Protein AF-A0AAV8Y8K2-F1 (afdb_monomer)

Radius of gyration: 22.89 Å; Cα contacts (8 Å, |Δi|>4): 13; chains: 1; bounding box: 54×21×61 Å

Organism: NCBI:txid1265417

Secondary structure (DSSP, 8-state):
--HHHHHHHHHHHHHHHHHHSSS-STTTTSTTGGGTT-HHHHHHHHHHHHHHHHHHHHHHHHHHHHT-

Mean predicted aligned error: 11.11 Å

Structure (mmCIF, N/CA/C/O backbone):
data_AF-A0AAV8Y8K2-F1
#
_entry.id   AF-A0AAV8Y8K2-F1
#
loop_
_atom_site.group_PDB
_atom_site.id
_atom_site.type_symbol
_atom_site.label_atom_id
_atom_site.label_alt_id
_atom_site.label_comp_id
_atom_site.label_asym_id
_atom_site.label_entity_id
_atom_site.label_seq_id
_atom_site.pdbx_PDB_ins_code
_atom_site.Cartn_x
_atom_site.Cartn_y
_atom_site.Cartn_z
_atom_site.occupancy
_atom_site.B_iso_or_equiv
_atom_site.auth_seq_id
_atom_site.auth_comp_id
_atom_site.auth_asym_id
_atom_site.auth_atom_id
_atom_site.pdbx_PDB_model_num
ATOM 1 N N . MET A 1 1 ? 30.225 9.133 -37.650 1.00 50.81 1 MET A N 1
ATOM 2 C CA . MET A 1 1 ? 28.748 9.043 -37.771 1.00 50.81 1 MET A CA 1
ATOM 3 C C . MET A 1 1 ? 28.171 7.627 -37.569 1.00 50.81 1 MET A C 1
ATOM 5 O O . MET A 1 1 ? 26.973 7.524 -37.364 1.00 50.81 1 MET A O 1
ATOM 9 N N . PHE A 1 2 ? 28.978 6.551 -37.537 1.00 57.38 2 PHE A N 1
ATOM 10 C CA . PHE A 1 2 ? 28.496 5.155 -37.432 1.00 57.38 2 PHE A CA 1
ATOM 11 C C . PHE A 1 2 ? 28.214 4.622 -36.007 1.00 57.38 2 PHE A C 1
ATOM 13 O O . PHE A 1 2 ? 27.430 3.693 -35.846 1.00 57.38 2 PHE A O 1
ATOM 20 N N . VAL A 1 3 ? 28.781 5.222 -34.951 1.00 58.84 3 VAL A N 1
ATOM 21 C CA . VAL A 1 3 ? 28.622 4.742 -33.554 1.00 58.84 3 VAL A CA 1
ATOM 22 C C . VAL A 1 3 ? 27.185 4.912 -33.020 1.00 58.84 3 VAL A C 1
ATOM 24 O O . VAL A 1 3 ? 26.727 4.127 -32.189 1.00 58.84 3 VAL A O 1
ATOM 27 N N . LYS A 1 4 ? 26.429 5.892 -33.540 1.00 57.84 4 LYS A N 1
ATOM 28 C CA . LYS A 1 4 ? 25.022 6.129 -33.161 1.00 57.84 4 LYS A CA 1
ATOM 29 C C . LYS A 1 4 ? 24.047 5.082 -33.729 1.00 57.84 4 LYS A C 1
ATOM 31 O O . LYS A 1 4 ? 23.013 4.836 -33.113 1.00 57.84 4 LYS A O 1
ATOM 36 N N . SER A 1 5 ? 24.375 4.422 -34.848 1.00 60.94 5 SER A N 1
ATOM 37 C CA . SER A 1 5 ? 23.518 3.363 -35.416 1.00 60.94 5 SER A CA 1
ATOM 38 C C . SER A 1 5 ? 23.489 2.109 -34.542 1.00 60.94 5 SER A C 1
ATOM 40 O O . SER A 1 5 ? 22.431 1.509 -34.375 1.00 60.94 5 SER A O 1
ATOM 42 N N . GLY A 1 6 ? 24.615 1.745 -33.916 1.00 69.94 6 GLY A N 1
ATOM 43 C CA . GLY A 1 6 ? 24.678 0.583 -33.020 1.00 69.94 6 GLY A CA 1
ATOM 44 C C . GLY A 1 6 ? 23.846 0.761 -31.745 1.00 69.94 6 GLY A C 1
ATOM 45 O O . GLY A 1 6 ? 23.181 -0.169 -31.292 1.00 69.94 6 GLY A O 1
ATOM 46 N N . THR A 1 7 ? 23.817 1.976 -31.192 1.00 71.00 7 THR A N 1
ATOM 47 C CA . THR A 1 7 ? 22.984 2.311 -30.024 1.00 71.00 7 THR A CA 1
ATOM 48 C C . THR A 1 7 ? 21.499 2.389 -30.375 1.00 71.00 7 THR A C 1
ATOM 50 O O . THR A 1 7 ? 20.678 1.897 -29.604 1.00 71.00 7 THR A O 1
ATOM 53 N N . LEU A 1 8 ? 21.137 2.916 -31.549 1.00 75.44 8 LEU A N 1
ATOM 54 C CA . LEU A 1 8 ? 19.751 2.894 -32.035 1.00 75.44 8 LEU A CA 1
ATOM 55 C C . LEU A 1 8 ? 19.232 1.468 -32.253 1.00 75.44 8 LEU A C 1
ATOM 57 O O . LEU A 1 8 ? 18.150 1.140 -31.769 1.00 75.44 8 LEU A O 1
ATOM 61 N N . LEU A 1 9 ? 20.014 0.604 -32.904 1.00 74.38 9 LEU A N 1
ATOM 62 C CA . LEU A 1 9 ? 19.646 -0.801 -33.118 1.00 74.38 9 LEU A CA 1
ATOM 63 C C . LEU A 1 9 ? 19.499 -1.564 -31.798 1.00 74.38 9 LEU A C 1
ATOM 65 O O . LEU A 1 9 ? 18.527 -2.298 -31.615 1.00 74.38 9 LEU A O 1
ATOM 69 N N . ARG A 1 10 ? 20.407 -1.333 -30.842 1.00 72.56 10 ARG A N 1
ATOM 70 C CA . ARG A 1 10 ? 20.313 -1.914 -29.496 1.00 72.56 10 ARG A CA 1
ATOM 71 C C . ARG A 1 10 ? 19.051 -1.449 -28.766 1.00 72.56 10 ARG A C 1
ATOM 73 O O . ARG A 1 10 ? 18.373 -2.267 -28.152 1.00 72.56 10 ARG A O 1
ATOM 80 N N . ASN A 1 11 ? 18.695 -0.171 -28.875 1.00 71.88 11 ASN A N 1
ATOM 81 C CA . ASN A 1 11 ? 17.474 0.366 -28.271 1.00 71.88 11 ASN A CA 1
ATOM 82 C C . ASN A 1 11 ? 16.207 -0.214 -28.915 1.00 71.88 11 ASN A C 1
ATOM 84 O O . ASN A 1 11 ? 15.256 -0.532 -28.205 1.00 71.88 11 ASN A O 1
ATOM 88 N N . ILE A 1 12 ? 16.198 -0.406 -30.237 1.00 75.19 12 ILE A N 1
ATOM 89 C CA . ILE A 1 12 ? 15.082 -1.034 -30.956 1.00 75.19 12 ILE A CA 1
ATOM 90 C C . ILE A 1 12 ? 14.925 -2.502 -30.534 1.00 75.19 12 ILE A C 1
ATOM 92 O O . ILE A 1 12 ? 13.813 -2.918 -30.212 1.00 75.19 12 ILE A O 1
ATOM 96 N N . MET A 1 13 ? 16.015 -3.275 -30.454 1.00 71.31 13 MET A N 1
ATOM 97 C CA . MET A 1 13 ? 15.959 -4.668 -29.987 1.00 71.31 13 MET A CA 1
ATOM 98 C C . MET A 1 13 ? 15.464 -4.773 -28.543 1.00 71.31 13 MET A C 1
ATOM 100 O O . MET A 1 13 ? 14.532 -5.526 -28.272 1.00 71.31 13 MET A O 1
ATOM 104 N N . VAL A 1 14 ? 16.034 -3.992 -27.619 1.00 68.81 14 VAL A N 1
ATOM 105 C CA . VAL A 1 14 ? 15.641 -4.025 -26.200 1.00 68.81 14 VAL A CA 1
ATOM 106 C C . VAL A 1 14 ? 14.177 -3.610 -26.020 1.00 68.81 14 VAL A C 1
ATOM 108 O O . VAL A 1 14 ? 13.470 -4.196 -25.203 1.00 68.81 14 VAL A O 1
ATOM 111 N N . ASN A 1 15 ? 13.693 -2.637 -26.795 1.00 65.88 15 ASN A N 1
ATOM 112 C CA . ASN A 1 15 ? 12.297 -2.204 -26.730 1.00 65.88 15 ASN A CA 1
ATOM 113 C C . ASN A 1 15 ? 11.326 -3.219 -27.346 1.00 65.88 15 ASN A C 1
ATOM 115 O O . ASN A 1 15 ? 10.214 -3.350 -26.842 1.00 65.88 15 ASN A O 1
ATOM 119 N N . ASN A 1 16 ? 11.728 -3.949 -28.389 1.00 65.88 16 ASN A N 1
ATOM 120 C CA . ASN A 1 16 ? 10.894 -4.993 -28.990 1.00 65.88 16 ASN A CA 1
ATOM 121 C C . ASN A 1 16 ? 10.820 -6.251 -28.118 1.00 65.88 16 ASN A C 1
ATOM 123 O O . ASN A 1 16 ? 9.727 -6.769 -27.910 1.00 65.88 16 ASN A O 1
ATOM 127 N N . VAL A 1 17 ? 11.928 -6.685 -27.506 1.00 62.78 17 VAL A N 1
ATOM 128 C CA . VAL A 1 17 ? 11.924 -7.815 -26.552 1.00 62.78 17 VAL A CA 1
ATOM 129 C C . VAL A 1 17 ? 10.988 -7.539 -25.371 1.00 62.78 17 VAL A C 1
ATOM 131 O O . VAL A 1 17 ? 10.240 -8.416 -24.953 1.00 62.78 17 VAL A O 1
ATOM 134 N N . LYS A 1 18 ? 10.953 -6.293 -24.887 1.00 62.84 18 LYS A N 1
ATOM 135 C CA . LYS A 1 18 ? 10.034 -5.872 -23.821 1.00 62.84 18 LYS A CA 1
ATOM 136 C C . LYS A 1 18 ? 8.562 -5.783 -24.253 1.00 62.84 18 LYS A C 1
ATOM 138 O O . LYS A 1 18 ? 7.701 -5.740 -23.387 1.00 62.84 18 LYS A O 1
ATOM 143 N N . ARG A 1 19 ? 8.262 -5.693 -25.554 1.00 62.69 19 ARG A N 1
ATOM 144 C CA . ARG A 1 19 ? 6.892 -5.537 -26.089 1.00 62.69 19 ARG A CA 1
ATOM 145 C C . ARG A 1 19 ? 6.288 -6.837 -26.626 1.00 62.69 19 ARG A C 1
ATOM 147 O O . ARG A 1 19 ? 5.070 -6.924 -26.715 1.00 62.69 19 ARG A O 1
ATOM 154 N N . CYS A 1 20 ? 7.112 -7.816 -27.001 1.00 60.47 20 CYS A N 1
ATOM 155 C CA . CYS A 1 20 ? 6.661 -9.043 -27.664 1.00 60.47 20 CYS A CA 1
ATOM 156 C C . CYS A 1 20 ? 6.446 -10.245 -26.726 1.00 60.47 20 CYS A C 1
ATOM 158 O O . CYS A 1 20 ? 5.960 -11.270 -27.194 1.00 60.47 20 CYS A O 1
ATOM 160 N N . SER A 1 21 ? 6.777 -10.149 -25.433 1.00 57.72 21 SER A N 1
ATOM 161 C CA . SER A 1 21 ? 6.638 -11.254 -24.471 1.00 57.72 21 SER A CA 1
ATOM 162 C C . SER A 1 21 ? 5.800 -10.834 -23.266 1.00 57.72 21 SER A C 1
ATOM 164 O O . SER A 1 21 ? 6.095 -9.803 -22.669 1.00 57.72 21 SER A O 1
ATOM 166 N N . HIS A 1 22 ? 4.801 -11.643 -22.890 1.00 61.22 22 HIS A N 1
ATOM 167 C CA . HIS A 1 22 ? 4.169 -11.557 -21.570 1.00 61.22 22 HIS A CA 1
ATOM 168 C C . HIS A 1 22 ? 5.182 -12.042 -20.526 1.00 61.22 22 HIS A C 1
ATOM 170 O O . HIS A 1 22 ? 5.527 -13.224 -20.515 1.00 61.22 22 HIS A O 1
ATOM 176 N N . GLY A 1 23 ? 5.681 -11.149 -19.675 1.00 62.56 23 GLY A N 1
ATOM 177 C CA . GLY A 1 23 ? 6.655 -11.485 -18.633 1.00 62.56 23 GLY A CA 1
ATOM 178 C C . GLY A 1 23 ? 8.093 -11.144 -19.016 1.00 62.56 23 GLY A C 1
ATOM 179 O O . GLY A 1 23 ? 8.939 -12.019 -19.186 1.00 62.56 23 GLY A O 1
ATOM 180 N N . GLY A 1 24 ? 8.378 -9.850 -19.125 1.00 65.56 24 GLY A N 1
ATOM 181 C CA . GLY A 1 24 ? 9.741 -9.323 -19.279 1.00 65.56 24 GLY A CA 1
ATOM 182 C C . GLY A 1 24 ? 9.925 -7.919 -18.701 1.00 65.56 24 GLY A C 1
ATOM 183 O O . GLY A 1 24 ? 11.056 -7.432 -18.594 1.00 65.56 24 GLY A O 1
ATOM 184 N N . MET A 1 25 ? 8.832 -7.257 -18.309 1.00 70.25 25 MET A N 1
ATOM 185 C CA . MET A 1 25 ? 8.874 -5.984 -17.602 1.00 70.25 25 MET A CA 1
ATOM 186 C C . MET A 1 25 ? 8.712 -6.193 -16.093 1.00 70.25 25 MET A C 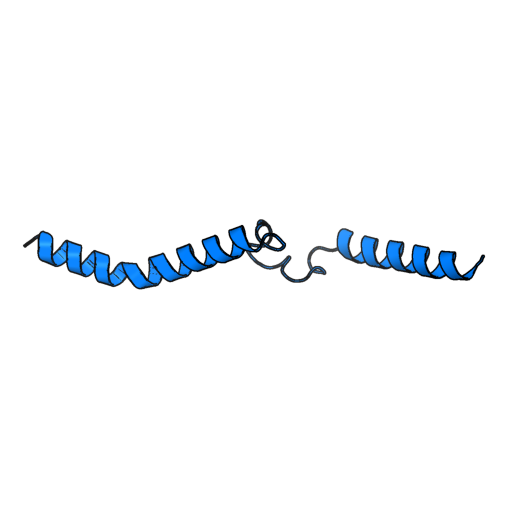1
ATOM 188 O O . MET A 1 25 ? 7.852 -6.942 -15.630 1.00 70.25 25 MET A O 1
ATOM 192 N N . ALA A 1 26 ? 9.546 -5.508 -15.305 1.00 75.56 26 ALA A N 1
ATOM 193 C CA . ALA A 1 26 ? 9.452 -5.545 -13.851 1.00 75.56 26 ALA A CA 1
ATOM 194 C C . ALA A 1 26 ? 8.035 -5.141 -13.401 1.00 75.56 26 ALA A C 1
ATOM 196 O O .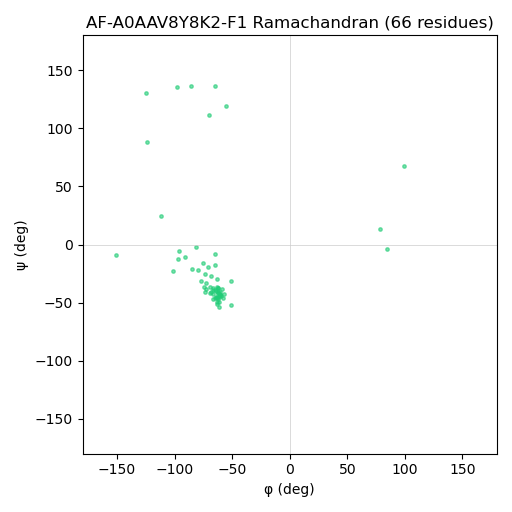 ALA A 1 26 ? 7.579 -4.034 -13.685 1.00 75.56 26 ALA A O 1
ATOM 197 N N . GLY A 1 27 ? 7.357 -6.064 -12.715 1.00 77.69 27 GLY A N 1
ATOM 198 C CA . GLY A 1 27 ? 6.010 -5.898 -12.175 1.00 77.69 27 GLY A CA 1
ATOM 199 C C . GLY A 1 27 ? 4.849 -6.035 -13.165 1.00 77.69 27 GLY A C 1
ATOM 200 O O . GLY A 1 27 ? 3.714 -5.716 -12.817 1.00 77.69 27 GLY A O 1
ATOM 201 N N . GLU A 1 28 ? 5.103 -6.561 -14.363 1.00 79.00 28 GLU A N 1
ATOM 202 C CA . GLU A 1 28 ? 4.068 -7.000 -15.312 1.00 79.00 28 GLU A CA 1
ATOM 203 C C . GLU A 1 28 ? 3.217 -8.160 -14.762 1.00 79.00 28 GLU A C 1
ATOM 205 O O . GLU A 1 28 ? 2.033 -8.272 -15.058 1.00 79.00 28 GLU A O 1
ATOM 210 N N . ASN A 1 29 ? 3.808 -8.987 -13.899 1.00 83.69 29 ASN A N 1
ATOM 211 C CA . ASN A 1 29 ? 3.155 -10.101 -13.213 1.00 83.69 29 ASN A CA 1
ATOM 212 C C . ASN A 1 29 ? 2.354 -9.679 -11.969 1.00 83.69 29 ASN A C 1
ATOM 214 O O . ASN A 1 29 ? 1.766 -10.529 -11.301 1.00 83.69 29 ASN A O 1
ATOM 218 N N . LEU A 1 30 ? 2.365 -8.393 -11.609 1.00 86.75 30 LEU A N 1
ATOM 219 C CA . LEU A 1 30 ? 1.674 -7.921 -10.418 1.00 86.75 30 LEU A CA 1
ATOM 220 C C . LEU A 1 30 ? 0.209 -7.613 -10.752 1.00 86.75 30 LEU A C 1
ATOM 222 O O . LEU A 1 30 ? -0.069 -6.918 -11.734 1.00 86.75 30 LEU A O 1
ATOM 226 N N . PRO A 1 31 ? -0.745 -8.012 -9.892 1.00 86.19 31 PRO A N 1
ATOM 227 C CA . PRO A 1 31 ? -2.169 -7.730 -10.098 1.00 86.19 31 PRO A CA 1
ATOM 228 C C . PRO A 1 31 ? -2.503 -6.225 -10.040 1.00 86.19 31 PRO A C 1
ATOM 230 O O . PRO A 1 31 ? -3.604 -5.812 -10.389 1.00 86.19 31 PRO A O 1
ATOM 233 N N . PHE A 1 32 ? -1.539 -5.385 -9.646 1.00 88.06 32 PHE A N 1
ATOM 234 C CA 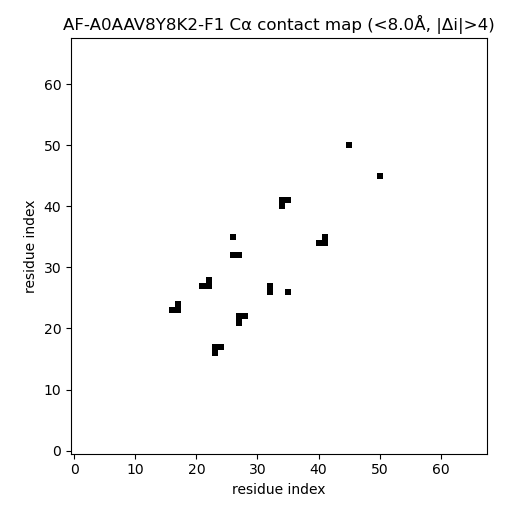. PHE A 1 32 ? -1.610 -3.923 -9.653 1.00 88.06 32 PHE A CA 1
AT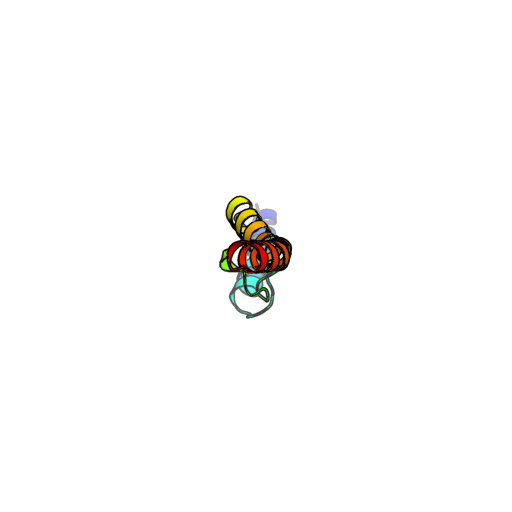OM 235 C C . PHE A 1 32 ? -0.660 -3.279 -10.683 1.00 88.06 32 PHE A C 1
ATOM 237 O O . PHE A 1 32 ? -0.306 -2.107 -10.546 1.00 88.06 32 PHE A O 1
ATOM 244 N N . GLY A 1 33 ? -0.275 -4.001 -11.745 1.00 83.25 33 GLY A N 1
ATOM 245 C CA . GLY A 1 33 ? 0.606 -3.508 -12.816 1.00 83.25 33 GLY A CA 1
ATOM 246 C C . GLY A 1 33 ? 0.173 -2.170 -13.438 1.00 83.25 33 GLY A C 1
ATOM 247 O O . GLY A 1 33 ? 1.010 -1.339 -13.770 1.00 83.25 33 GLY A O 1
ATOM 248 N N . LYS A 1 34 ? -1.136 -1.874 -13.494 1.00 82.06 34 LYS A N 1
ATOM 249 C CA . LYS A 1 34 ? -1.668 -0.571 -13.962 1.00 82.06 34 LYS A CA 1
ATOM 250 C C . LYS A 1 34 ? -1.294 0.621 -13.064 1.00 82.06 34 LYS A C 1
ATOM 252 O O . LYS A 1 34 ? -1.423 1.774 -13.483 1.00 82.06 34 LYS A O 1
ATOM 257 N N . SER A 1 35 ? -0.876 0.353 -11.831 1.00 84.19 35 SER A N 1
ATOM 258 C CA . SER A 1 35 ? -0.430 1.350 -10.855 1.00 84.19 35 SER A CA 1
ATOM 259 C C . SER A 1 35 ? 1.095 1.498 -10.829 1.00 84.19 35 SER A C 1
ATOM 261 O O . SER A 1 35 ? 1.594 2.481 -10.277 1.00 84.19 35 SER A O 1
ATOM 263 N N . LEU A 1 36 ? 1.843 0.580 -11.459 1.00 80.75 36 LEU A N 1
ATOM 264 C CA . LEU A 1 36 ? 3.287 0.726 -11.642 1.00 80.75 36 LEU A CA 1
ATOM 265 C C . LEU A 1 36 ? 3.592 1.923 -12.553 1.00 80.75 36 LEU A C 1
ATOM 267 O O . LEU A 1 36 ? 2.918 2.168 -13.550 1.00 80.75 36 LEU A O 1
ATOM 271 N N . GLY A 1 37 ? 4.595 2.716 -12.170 1.00 84.25 37 GLY A N 1
ATOM 272 C CA . GLY A 1 37 ? 4.951 3.970 -12.845 1.00 84.25 37 GLY A CA 1
ATOM 273 C C . GLY A 1 37 ? 4.141 5.196 -12.400 1.00 84.25 37 GLY A C 1
ATOM 274 O O . GLY A 1 37 ? 4.440 6.307 -12.834 1.00 84.25 37 GLY A O 1
ATOM 275 N N . ARG A 1 38 ? 3.144 5.038 -11.514 1.00 88.25 38 ARG A N 1
ATOM 276 C CA . ARG A 1 38 ? 2.374 6.151 -10.927 1.00 88.25 38 ARG A CA 1
ATOM 277 C C . ARG A 1 38 ? 2.456 6.092 -9.396 1.00 88.25 38 ARG A C 1
ATOM 279 O O . ARG A 1 38 ? 1.568 5.503 -8.779 1.00 88.25 38 ARG A O 1
ATOM 286 N N . PRO A 1 39 ? 3.474 6.716 -8.768 1.00 87.75 39 PRO A N 1
ATOM 287 C CA . PRO A 1 39 ? 3.773 6.521 -7.346 1.00 87.75 39 PRO A CA 1
ATOM 288 C C . PRO A 1 39 ? 2.584 6.853 -6.441 1.00 87.75 39 PRO A C 1
ATOM 290 O O . PRO A 1 39 ? 2.247 6.055 -5.579 1.00 87.75 39 PRO A O 1
ATOM 293 N N . GLY A 1 40 ? 1.856 7.944 -6.707 1.00 93.12 40 GLY A N 1
ATOM 294 C CA . GLY A 1 40 ? 0.670 8.296 -5.917 1.00 93.12 40 GLY A CA 1
ATOM 295 C C . GLY A 1 40 ? -0.460 7.260 -5.987 1.00 93.12 40 GLY A C 1
ATOM 296 O O . GLY A 1 40 ? -1.090 6.971 -4.973 1.00 93.12 40 GLY A O 1
ATOM 297 N N . LYS A 1 41 ? -0.693 6.642 -7.157 1.00 93.00 41 LYS A N 1
ATOM 298 C CA . LYS A 1 41 ? -1.692 5.566 -7.282 1.00 93.00 41 LYS A CA 1
ATOM 299 C C . LYS A 1 41 ? -1.245 4.316 -6.536 1.00 93.00 41 LYS A C 1
ATOM 301 O O . LYS A 1 41 ? -2.071 3.682 -5.892 1.00 93.00 41 LYS A O 1
ATOM 306 N N . LEU A 1 42 ? 0.043 3.978 -6.619 1.00 94.12 42 LEU A N 1
ATOM 307 C CA . LEU A 1 42 ? 0.611 2.833 -5.918 1.00 94.12 42 LEU A CA 1
ATOM 308 C C . LEU A 1 42 ? 0.497 3.008 -4.399 1.00 94.12 42 LEU A C 1
ATOM 310 O O . LEU A 1 42 ? -0.054 2.137 -3.737 1.00 94.12 42 LEU A O 1
ATOM 314 N N . THR A 1 43 ? 0.937 4.149 -3.864 1.00 95.00 43 THR A N 1
ATOM 315 C CA . THR A 1 43 ? 0.848 4.458 -2.430 1.00 95.00 43 THR A CA 1
ATOM 316 C C . THR A 1 43 ? -0.589 4.399 -1.933 1.00 95.00 43 THR A C 1
ATOM 318 O O . THR A 1 43 ? -0.848 3.754 -0.925 1.00 95.00 43 THR A O 1
ATOM 321 N N . LEU A 1 44 ? -1.537 4.997 -2.661 1.00 96.19 44 LEU A N 1
ATOM 322 C CA . LEU A 1 44 ? -2.949 4.957 -2.281 1.00 96.19 44 LEU A CA 1
ATOM 323 C C . LEU A 1 44 ? -3.479 3.517 -2.230 1.00 96.19 44 LEU A C 1
ATOM 325 O O . LEU A 1 44 ? -4.156 3.150 -1.275 1.00 96.19 44 LEU A O 1
ATOM 329 N N . LEU A 1 45 ? -3.139 2.689 -3.220 1.00 95.56 45 LEU A N 1
ATOM 330 C CA . LEU A 1 45 ? -3.563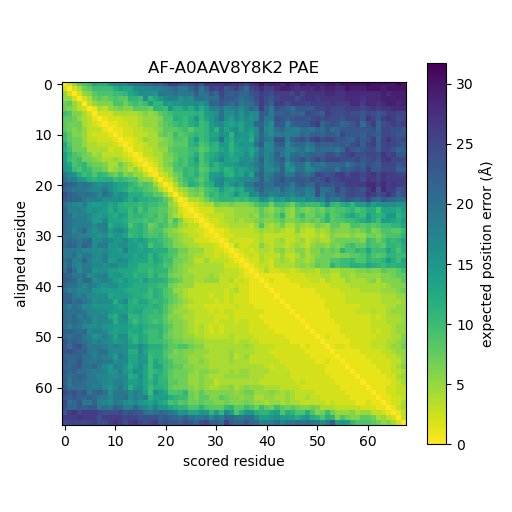 1.287 -3.281 1.00 95.56 45 LEU A CA 1
ATOM 331 C C . LEU A 1 45 ? -2.974 0.471 -2.116 1.00 95.56 45 LEU A C 1
ATOM 333 O O . LEU 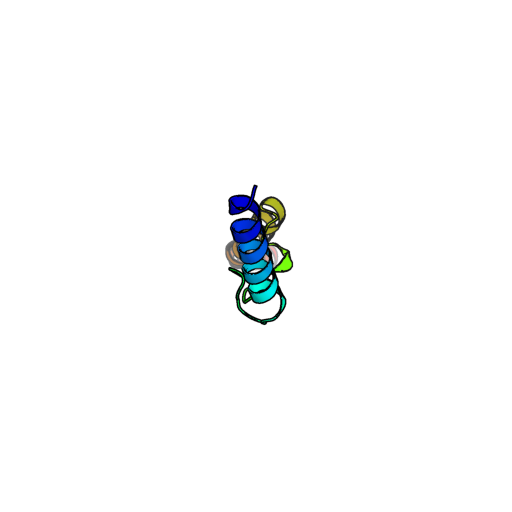A 1 45 ? -3.688 -0.314 -1.498 1.00 95.56 45 LEU A O 1
ATOM 337 N N . PHE A 1 46 ? -1.710 0.721 -1.760 1.00 94.94 46 PHE A N 1
ATOM 338 C CA . PHE A 1 46 ? -1.066 0.135 -0.580 1.00 94.94 46 PHE A CA 1
ATOM 339 C C . PHE A 1 46 ? -1.742 0.575 0.724 1.00 94.94 46 PHE A C 1
ATOM 341 O O . PHE A 1 46 ? -2.092 -0.269 1.547 1.00 94.94 46 PHE A O 1
ATOM 348 N N . CYS A 1 47 ? -1.964 1.878 0.907 1.00 97.00 47 CYS A N 1
ATOM 349 C CA . CYS A 1 47 ? -2.621 2.412 2.098 1.00 97.00 47 CYS A CA 1
ATOM 350 C C . CYS A 1 47 ? -4.043 1.872 2.256 1.00 97.00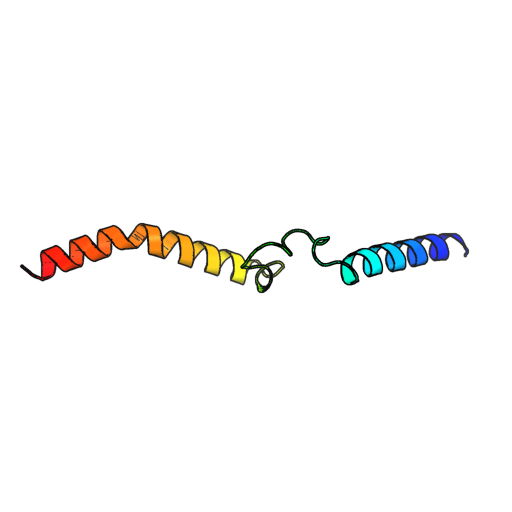 47 CYS A C 1
ATOM 352 O O . CYS A 1 47 ? -4.428 1.527 3.365 1.00 97.00 47 CYS A O 1
ATOM 354 N N . LEU A 1 48 ? -4.812 1.759 1.172 1.00 96.69 48 LEU A N 1
ATOM 355 C CA . LEU A 1 48 ? -6.154 1.183 1.228 1.00 96.69 48 LEU A CA 1
ATOM 356 C C . LEU A 1 48 ? -6.118 -0.306 1.577 1.00 96.69 48 LEU A C 1
ATOM 358 O O . LEU A 1 48 ? -6.858 -0.739 2.456 1.00 96.69 48 LEU A O 1
ATOM 362 N N . TYR A 1 49 ? -5.253 -1.087 0.930 1.00 95.56 49 TYR A N 1
ATOM 363 C CA . TYR A 1 49 ? -5.168 -2.526 1.176 1.00 95.56 49 TYR A CA 1
ATOM 364 C C . TYR A 1 49 ? -4.771 -2.838 2.626 1.00 95.56 49 TYR A C 1
ATOM 366 O O . TYR A 1 49 ? -5.489 -3.541 3.334 1.00 95.56 49 TYR A O 1
ATOM 374 N N . PHE A 1 50 ? -3.667 -2.263 3.106 1.00 97.06 50 PHE A N 1
ATOM 375 C CA . PHE A 1 50 ? -3.209 -2.504 4.475 1.00 97.06 50 PHE A CA 1
ATOM 376 C C . PHE A 1 50 ? -4.052 -1.767 5.514 1.00 97.06 50 PHE A C 1
ATOM 378 O O . PH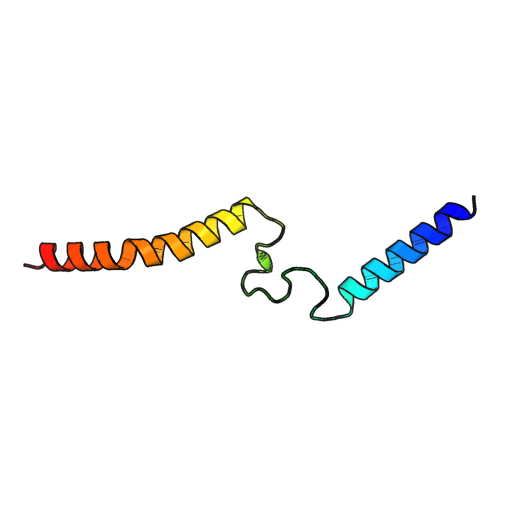E A 1 50 ? -4.315 -2.311 6.582 1.00 97.06 50 PHE A O 1
ATOM 385 N N . GLY A 1 51 ? -4.509 -0.555 5.202 1.00 97.75 51 GLY A N 1
ATOM 386 C CA . GLY A 1 51 ? -5.357 0.233 6.089 1.00 97.75 51 GLY A CA 1
ATOM 387 C C . GLY A 1 51 ? -6.680 -0.466 6.368 1.00 97.75 51 GLY A C 1
ATOM 388 O O . GLY A 1 51 ? -7.052 -0.607 7.525 1.00 97.75 51 GLY A O 1
ATOM 389 N N . THR A 1 52 ? -7.362 -0.985 5.346 1.00 97.25 52 THR A N 1
ATOM 390 C CA . THR A 1 52 ? -8.624 -1.715 5.557 1.00 97.25 52 THR A CA 1
ATOM 391 C C . THR A 1 52 ? -8.425 -2.980 6.391 1.00 97.25 52 THR A C 1
ATOM 393 O O . THR A 1 52 ? -9.163 -3.181 7.352 1.00 97.25 52 THR A O 1
ATOM 396 N N . GLY A 1 53 ? -7.400 -3.788 6.098 1.00 95.44 53 GLY A N 1
ATOM 397 C CA . GLY A 1 53 ? -7.090 -4.983 6.889 1.00 95.44 53 GLY A CA 1
ATOM 398 C C . GLY A 1 53 ? -6.732 -4.669 8.345 1.00 95.44 53 GLY A C 1
ATOM 399 O O . GLY A 1 53 ? -7.182 -5.361 9.255 1.00 95.44 53 GLY A O 1
ATOM 400 N N . PHE A 1 54 ? -5.974 -3.596 8.575 1.00 97.56 54 PHE A N 1
ATOM 401 C CA . PHE A 1 54 ? -5.599 -3.155 9.917 1.00 97.56 54 PHE A CA 1
ATOM 402 C C . PHE A 1 54 ? -6.793 -2.611 10.714 1.00 97.56 54 PHE A C 1
ATOM 404 O O . PHE A 1 54 ? -6.926 -2.910 11.897 1.00 97.56 54 PHE A O 1
ATOM 411 N N . TRP A 1 55 ? -7.672 -1.832 10.078 1.00 97.19 55 TRP A N 1
ATOM 412 C CA . TRP A 1 55 ? -8.823 -1.204 10.73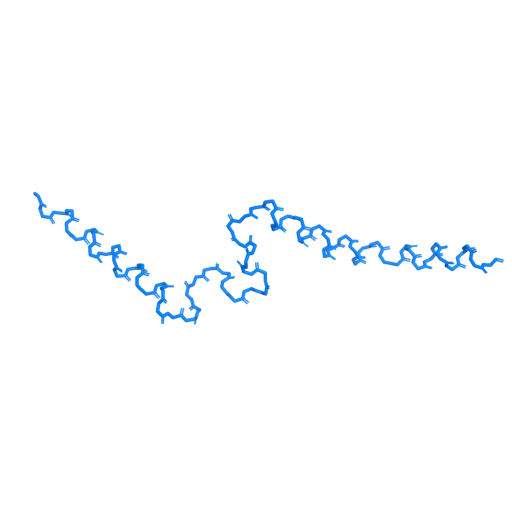7 1.00 97.19 55 TRP A CA 1
ATOM 413 C C . TRP A 1 55 ? -10.018 -2.146 10.935 1.00 97.19 55 TRP A C 1
ATOM 415 O O . TRP A 1 55 ? -10.834 -1.906 11.825 1.00 97.19 55 TRP A O 1
ATOM 425 N N . ALA A 1 56 ? -10.123 -3.225 10.155 1.00 96.88 56 ALA A N 1
ATOM 426 C CA . ALA A 1 56 ? -11.234 -4.176 10.214 1.00 96.88 56 ALA A CA 1
ATOM 427 C C . ALA A 1 56 ? -11.563 -4.711 11.628 1.00 96.88 56 ALA A C 1
ATOM 429 O O . ALA A 1 56 ? -12.724 -4.596 12.027 1.00 96.88 56 ALA A O 1
ATOM 430 N N . PRO A 1 57 ? -10.616 -5.254 12.425 1.00 96.06 57 PRO A N 1
ATOM 431 C CA . PRO A 1 57 ? -10.940 -5.776 13.756 1.00 96.06 57 PRO A CA 1
ATOM 432 C C . PRO A 1 57 ? -11.445 -4.692 14.716 1.00 96.06 57 PRO A C 1
ATOM 434 O O . PRO A 1 57 ? -12.361 -4.946 15.493 1.00 96.06 57 PRO A O 1
ATOM 437 N N . PHE A 1 58 ? -10.906 -3.472 14.639 1.00 95.81 58 PHE A N 1
ATOM 438 C CA . PHE A 1 58 ? -11.365 -2.356 15.468 1.00 95.81 58 PHE A CA 1
ATOM 439 C C . PHE A 1 58 ? -12.790 -1.949 15.109 1.00 95.81 58 PHE A C 1
ATOM 441 O O . PHE A 1 58 ? -13.608 -1.755 16.002 1.00 95.81 58 PHE A O 1
ATOM 448 N N . LEU A 1 59 ? -13.111 -1.889 13.814 1.00 95.62 59 LEU A N 1
ATOM 449 C CA . LEU A 1 59 ? -14.469 -1.605 13.355 1.00 95.62 59 LEU A CA 1
ATOM 450 C C . LEU A 1 59 ? -15.460 -2.667 13.844 1.00 95.62 59 LEU A C 1
ATOM 452 O O . LEU A 1 59 ? -16.516 -2.308 14.356 1.00 95.62 59 LEU A O 1
ATOM 456 N N . ILE A 1 60 ? -15.101 -3.951 13.771 1.00 96.25 60 ILE A N 1
ATOM 457 C CA . ILE A 1 60 ? -15.940 -5.050 14.276 1.00 96.25 60 ILE A CA 1
ATOM 458 C C . ILE A 1 60 ? -16.175 -4.912 15.785 1.00 96.25 60 ILE A C 1
ATOM 460 O O . ILE A 1 60 ? -17.311 -5.030 16.236 1.00 96.25 60 ILE A O 1
ATOM 464 N N . LEU A 1 61 ? -15.130 -4.618 16.562 1.00 96.19 61 LEU A N 1
ATOM 465 C CA . LEU A 1 61 ? -15.261 -4.415 18.006 1.00 96.19 61 LEU A CA 1
ATOM 466 C C . LEU A 1 61 ? -16.122 -3.195 18.334 1.00 96.19 61 LEU A C 1
ATOM 468 O O . LEU A 1 61 ? -17.014 -3.292 19.171 1.00 96.19 61 LEU A O 1
ATOM 472 N N . THR A 1 62 ? -15.908 -2.065 17.654 1.00 95.19 62 THR A N 1
ATOM 473 C CA . THR A 1 62 ? -16.752 -0.877 17.854 1.00 95.19 62 THR A CA 1
ATOM 474 C C . THR A 1 62 ? -18.205 -1.172 17.506 1.00 95.19 62 THR A C 1
ATOM 476 O O . THR A 1 62 ? -19.094 -0.829 18.274 1.00 95.19 62 THR A O 1
ATOM 479 N N . TYR A 1 63 ? -18.454 -1.880 16.405 1.00 95.25 63 TYR A N 1
ATOM 480 C CA . TYR A 1 63 ? -19.791 -2.308 16.021 1.00 95.25 63 TYR A CA 1
ATOM 481 C C . TYR A 1 63 ? -20.432 -3.198 17.093 1.00 95.25 63 TYR A C 1
ATOM 483 O O . TYR A 1 63 ? -21.581 -2.972 17.455 1.00 95.25 63 TYR A O 1
ATOM 491 N N . GLN A 1 64 ? -19.685 -4.159 17.643 1.00 94.88 64 GLN A N 1
ATOM 492 C CA . GLN A 1 64 ? -20.170 -5.057 18.692 1.00 94.88 64 GLN A CA 1
ATOM 493 C C . GLN A 1 64 ? -20.499 -4.325 20.001 1.00 94.88 64 GLN A C 1
ATOM 495 O O . GLN A 1 64 ? -21.481 -4.672 20.653 1.00 94.88 64 GLN A O 1
ATOM 500 N N . GLU A 1 65 ? -19.703 -3.332 20.394 1.00 93.69 65 GLU A N 1
ATOM 501 C CA . GLU A 1 65 ? -19.949 -2.572 21.625 1.00 93.69 65 GLU A CA 1
ATOM 502 C C . GLU A 1 65 ? -21.083 -1.550 21.470 1.00 93.69 65 GLU A C 1
ATOM 504 O O . GLU A 1 65 ? -21.817 -1.330 22.424 1.00 93.69 65 GLU A O 1
ATOM 509 N N . PHE A 1 66 ? -21.289 -0.978 20.278 1.00 89.50 66 PHE A N 1
ATOM 510 C CA . PHE A 1 66 ? -22.422 -0.079 20.007 1.00 89.50 66 PHE A CA 1
ATOM 511 C C . PHE A 1 66 ? -23.776 -0.797 19.849 1.00 89.50 66 PHE A C 1
ATOM 513 O O . PHE A 1 66 ? -24.812 -0.137 19.864 1.00 89.50 66 PHE A O 1
ATOM 520 N N . LEU A 1 67 ? -23.779 -2.118 19.639 1.00 75.50 67 LEU A N 1
ATOM 521 C CA . LEU A 1 67 ? -24.990 -2.934 19.465 1.00 75.50 67 LEU A CA 1
ATOM 522 C C . LEU A 1 67 ? -25.548 -3.533 20.760 1.00 75.50 67 LEU A C 1
ATOM 524 O O . LEU A 1 67 ? -26.645 -4.093 20.729 1.00 75.50 67 LEU A O 1
ATOM 528 N N . LYS A 1 68 ? -24.791 -3.459 21.856 1.00 56.03 68 LYS A N 1
ATOM 529 C CA . LYS A 1 68 ? -25.263 -3.790 23.206 1.00 56.03 68 LYS A CA 1
ATOM 530 C C . LYS A 1 68 ? -25.954 -2.587 23.833 1.00 56.03 68 LYS A C 1
ATOM 532 O O . LYS A 1 68 ? -26.903 -2.837 24.606 1.00 56.03 68 LYS A O 1
#

Foldseek 3Di:
DPVVVVVVVVVVVVVVVVVPDQPDDVCSPPPVSVCPPPVVSVVVVVCVVVVCVVCVVVVVVVVVVVVD

pLDDT: mean 81.06, std 14.26, range [50.81, 97.75]

Sequence (68 aa):
MFVKSGTLLRNIMVNNVKRCSHGGMAGENLPFGKSLGRPGKLTLLFCLYFGTGFWAPFLILTYQEFLK

InterPro domains:
  IPR004202 Cytochrome c oxidase subunit VIIc [PF02935] (10-64)
  IPR036636 Cytochrome c oxidase subunit VIIc superfamily [G3DSA:4.10.49.10] (23-66)
  IPR036636 Cytochrome c oxidase subunit VIIc superfamily [SSF81427] (21-64)

Solvent-accessible surface area (backbone atoms only — not comparable to full-atom values): 4121 Å² total; per-residue (Å²): 130,69,74,61,54,59,55,49,52,50,51,51,51,56,54,46,58,52,68,76,44,95,80,67,49,95,55,63,86,40,99,58,37,91,31,62,96,36,67,70,56,38,52,50,53,50,50,50,57,54,45,50,65,66,46,46,64,58,52,53,50,52,53,57,62,74,71,109